Protein AF-A0A2G9T9D8-F1 (afdb_monomer)

InterPro domains:
  IPR001093 IMP dehydrogenase/GMP reductase [PF00478] (1-64)
  IPR013785 Aldolase-type TIM barrel [G3DSA:3.20.20.70] (1-67)
  IPR050139 Guanosine monophosphate reductase [PTHR43170] (2-64)

Secondary structure (DSSP, 8-state):
-EEEEE-TTSHHHHHHHHSS--TT----S-EEEEE----HHHHHHHHHHHHHHHHHHTT-S-TTTTGGG--

Nearest PDB structures (foldseek):
  2c6q-assembly1_D  TM=9.666E-01  e=1.038E-05  Homo sapiens
  6jig-assembly1_A  TM=7.996E-01  e=1.901E-01  Trypanosoma brucei brucei

Organism: Teladorsagia circumcincta (NCBI:txid45464)

Mean predicted aligned error: 9.0 Å

pLDDT: mean 80.78, std 12.75, range [49.28, 96.31]

Radius of gyration: 19.06 Å; Cα contacts (8 Å, |Δi|>4): 63; chains: 1; bounding box: 40×20×43 Å

Structure (mmCIF, N/CA/C/O backbone):
data_AF-A0A2G9T9D8-F1
#
_entry.id   AF-A0A2G9T9D8-F1
#
loop_
_atom_site.group_PDB
_atom_site.id
_atom_site.type_symbol
_atom_site.label_atom_id
_atom_site.label_alt_id
_atom_site.label_comp_id
_atom_site.label_asym_id
_atom_site.label_entity_id
_atom_site.label_seq_id
_atom_site.pdbx_PDB_ins_code
_atom_site.Cartn_x
_atom_site.Cartn_y
_atom_site.Cartn_z
_atom_site.occupancy
_atom_site.B_iso_or_equiv
_atom_site.auth_seq_id
_atom_site.auth_comp_id
_atom_site.auth_as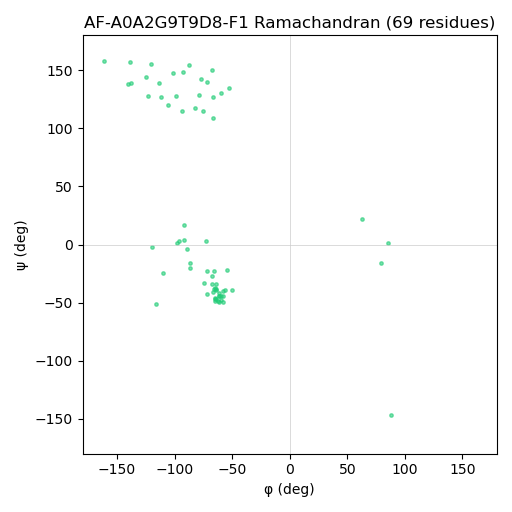ym_id
_atom_site.auth_atom_id
_atom_site.pdbx_PDB_model_num
ATOM 1 N N . ARG A 1 1 ? -4.563 -9.324 -15.552 1.00 77.00 1 ARG A N 1
ATOM 2 C CA . ARG A 1 1 ? -3.925 -8.055 -16.001 1.00 77.00 1 ARG A CA 1
ATOM 3 C C . ARG A 1 1 ? -2.809 -7.714 -15.011 1.00 77.00 1 ARG A C 1
ATOM 5 O O . ARG A 1 1 ? -3.036 -7.904 -13.824 1.00 77.00 1 ARG A O 1
ATOM 12 N N . PHE A 1 2 ? -1.642 -7.250 -15.465 1.00 88.44 2 PHE A N 1
ATOM 13 C CA . PHE A 1 2 ? -0.491 -6.903 -14.610 1.00 88.44 2 PHE A CA 1
ATOM 14 C C . PHE A 1 2 ? -0.113 -5.426 -14.785 1.00 88.44 2 PHE A C 1
ATOM 16 O O . PHE A 1 2 ? -0.417 -4.827 -15.818 1.00 88.44 2 PHE A O 1
ATOM 23 N N . LYS A 1 3 ? 0.530 -4.836 -13.777 1.00 88.81 3 LYS A N 1
ATOM 24 C CA . LYS A 1 3 ? 1.083 -3.476 -13.799 1.00 88.81 3 LYS A CA 1
ATOM 25 C C . LYS A 1 3 ? 2.566 -3.522 -13.449 1.00 88.81 3 LYS A C 1
ATOM 27 O O . LYS A 1 3 ? 2.984 -4.328 -12.623 1.00 88.81 3 LYS A O 1
ATOM 32 N N . LEU A 1 4 ? 3.350 -2.657 -14.083 1.00 90.56 4 LEU A N 1
ATOM 33 C CA . LEU A 1 4 ? 4.759 -2.482 -13.754 1.00 90.56 4 LEU A CA 1
ATOM 34 C C . LEU A 1 4 ? 4.876 -1.618 -12.495 1.00 90.56 4 LEU A C 1
ATOM 36 O O . LEU A 1 4 ? 4.300 -0.533 -12.440 1.00 90.56 4 LEU A O 1
ATOM 40 N N . PHE A 1 5 ? 5.627 -2.094 -11.513 1.00 88.88 5 PHE A N 1
ATOM 41 C CA . PHE A 1 5 ? 5.976 -1.368 -10.302 1.00 88.88 5 PHE A CA 1
ATOM 42 C C . PHE A 1 5 ? 7.495 -1.306 -10.196 1.00 88.88 5 PHE A C 1
ATOM 44 O O . PHE A 1 5 ? 8.174 -2.326 -10.307 1.00 88.88 5 PHE A O 1
ATOM 51 N N . TYR A 1 6 ? 8.039 -0.113 -10.008 1.00 89.88 6 TYR A N 1
ATOM 52 C CA . TYR A 1 6 ? 9.477 0.091 -9.947 1.00 89.88 6 TYR A CA 1
ATOM 53 C C . TYR A 1 6 ? 9.822 1.113 -8.869 1.00 89.88 6 TYR A C 1
ATOM 55 O O . TYR A 1 6 ? 9.131 2.119 -8.712 1.00 89.88 6 TYR A O 1
ATOM 63 N N . GLY A 1 7 ? 10.881 0.840 -8.107 1.00 86.31 7 GLY A N 1
ATOM 64 C CA . GLY A 1 7 ? 11.416 1.792 -7.135 1.00 86.31 7 GLY A CA 1
ATOM 65 C C . GLY A 1 7 ? 12.020 3.013 -7.831 1.00 86.31 7 GLY A C 1
ATOM 66 O O . GLY A 1 7 ? 12.545 2.900 -8.939 1.00 86.31 7 GLY A O 1
ATOM 67 N N . MET A 1 8 ? 11.985 4.180 -7.186 1.00 82.31 8 MET A N 1
ATOM 68 C CA . MET A 1 8 ? 12.504 5.421 -7.783 1.00 82.31 8 MET A CA 1
ATOM 69 C C . MET A 1 8 ? 14.026 5.409 -7.999 1.00 82.31 8 MET A C 1
ATOM 71 O O . MET A 1 8 ? 14.508 6.091 -8.896 1.00 82.31 8 MET A O 1
ATOM 75 N N . SER A 1 9 ? 14.763 4.581 -7.254 1.00 79.06 9 SER A N 1
ATOM 76 C CA . SER A 1 9 ? 16.200 4.327 -7.457 1.00 79.06 9 SER A CA 1
ATOM 77 C C . SER A 1 9 ? 16.486 3.1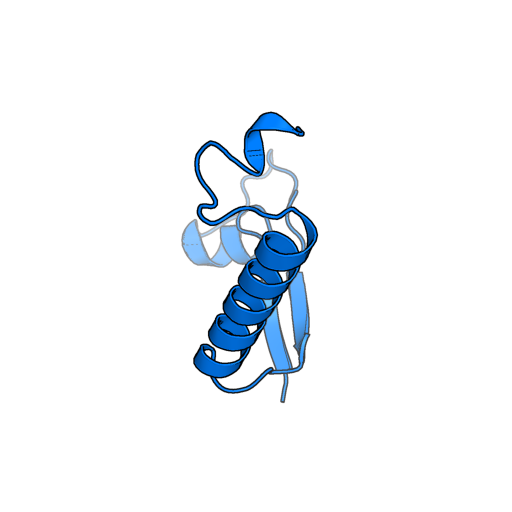34 -8.382 1.00 79.06 9 SER A C 1
ATOM 79 O O . SER A 1 9 ? 17.577 2.575 -8.336 1.00 79.06 9 SER A O 1
ATOM 81 N N . SER A 1 10 ? 15.501 2.670 -9.160 1.00 78.44 10 SER A N 1
ATOM 82 C CA . SER A 1 10 ? 15.700 1.580 -10.127 1.00 78.44 10 SER A CA 1
ATOM 83 C C . SER A 1 10 ? 16.183 2.103 -11.476 1.00 78.44 10 SER A C 1
ATOM 85 O O . SER A 1 10 ? 15.840 3.222 -11.862 1.00 78.44 10 SER A O 1
ATOM 87 N N . ASP A 1 11 ? 16.875 1.261 -12.242 1.00 79.31 11 ASP A N 1
ATOM 88 C CA . ASP A 1 11 ? 17.254 1.559 -13.633 1.00 79.31 11 ASP A CA 1
ATOM 89 C C . ASP A 1 11 ? 16.066 2.035 -14.477 1.00 79.31 11 ASP A C 1
ATOM 91 O O . ASP A 1 11 ? 16.174 2.983 -15.253 1.00 79.31 11 ASP A O 1
ATOM 95 N N . THR A 1 12 ? 14.891 1.430 -14.281 1.00 79.25 12 THR A N 1
ATOM 96 C CA . THR A 1 12 ? 13.653 1.810 -14.975 1.00 79.25 12 THR A CA 1
ATOM 97 C C . THR A 1 12 ? 13.236 3.248 -14.663 1.00 79.25 12 THR A C 1
ATOM 99 O O . THR A 1 12 ? 12.828 3.977 -15.566 1.00 79.25 12 THR A O 1
ATOM 102 N N . ALA A 1 13 ? 13.341 3.683 -13.404 1.00 79.75 13 ALA A N 1
ATOM 103 C CA . ALA A 1 13 ? 13.025 5.056 -13.008 1.00 79.75 13 ALA A CA 1
ATOM 104 C C . ALA A 1 13 ? 14.080 6.055 -13.499 1.00 79.75 13 ALA A C 1
ATOM 106 O O . ALA A 1 13 ? 13.729 7.125 -13.998 1.00 79.75 13 ALA A O 1
ATOM 107 N N .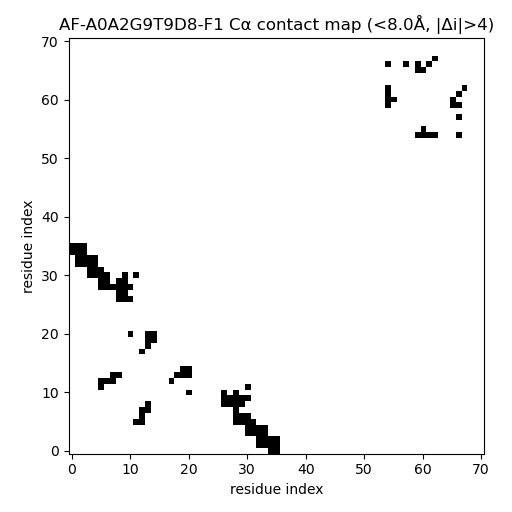 MET A 1 14 ? 15.360 5.701 -13.383 1.00 78.81 14 MET A N 1
ATOM 108 C CA . MET A 1 14 ? 16.479 6.547 -13.797 1.00 78.81 14 MET A CA 1
ATOM 109 C C . MET A 1 14 ? 16.466 6.784 -15.311 1.00 78.81 14 MET A C 1
ATOM 111 O O . MET A 1 14 ? 16.476 7.933 -15.746 1.00 78.81 14 MET A O 1
ATOM 115 N N . ASN A 1 15 ? 16.290 5.732 -16.112 1.00 77.25 15 ASN A N 1
ATOM 116 C CA . ASN A 1 15 ? 16.172 5.855 -17.566 1.00 77.25 15 ASN A CA 1
ATOM 117 C C . ASN A 1 15 ? 14.930 6.652 -17.988 1.00 77.25 15 ASN A C 1
ATOM 119 O O . ASN A 1 15 ? 14.996 7.461 -18.909 1.00 77.25 15 ASN A O 1
ATOM 123 N N . LYS A 1 16 ? 13.795 6.470 -17.300 1.00 79.00 16 LYS A N 1
ATOM 124 C CA . LYS A 1 16 ? 12.536 7.140 -17.654 1.00 79.00 16 LYS A CA 1
ATOM 125 C C . LYS A 1 16 ? 12.498 8.627 -17.292 1.00 79.00 16 LYS A C 1
ATOM 127 O O . LYS A 1 16 ? 11.833 9.389 -17.987 1.00 79.00 16 LYS A O 1
ATOM 132 N N . HIS A 1 17 ? 13.151 9.031 -16.203 1.00 78.69 17 HIS A N 1
ATOM 133 C CA . HIS A 1 17 ? 13.053 10.399 -15.679 1.00 78.69 17 HIS A CA 1
ATOM 134 C C . HIS A 1 17 ? 14.333 11.230 -15.834 1.00 78.69 17 HIS A C 1
ATOM 136 O O . HIS A 1 17 ? 14.235 12.451 -15.867 1.00 78.69 17 HIS A O 1
ATOM 142 N N . HIS A 1 18 ? 15.507 10.601 -15.938 1.00 67.25 18 HIS A N 1
ATOM 143 C CA . HIS A 1 18 ? 16.806 11.287 -15.999 1.00 67.25 18 HIS A CA 1
ATOM 144 C C . HIS A 1 18 ? 17.587 11.006 -17.293 1.00 67.25 18 HIS A C 1
ATOM 146 O O . HIS A 1 18 ? 18.653 11.576 -17.493 1.00 67.25 18 HIS A O 1
ATOM 152 N N . GLY A 1 19 ? 17.064 10.162 -18.190 1.00 64.81 19 GLY A N 1
ATOM 153 C CA . GLY A 1 19 ? 17.643 9.910 -19.515 1.00 64.81 19 GLY A CA 1
ATOM 154 C C . GLY A 1 19 ? 18.839 8.952 -19.536 1.00 64.81 19 GLY A C 1
ATOM 155 O O . GLY A 1 19 ? 19.151 8.415 -20.594 1.00 64.81 19 GLY A O 1
ATOM 156 N N . SER A 1 20 ? 19.469 8.681 -18.392 1.00 61.09 20 SER A N 1
ATOM 157 C CA . SER A 1 20 ? 20.469 7.624 -18.231 1.00 61.09 20 SER A CA 1
ATOM 158 C C . SER A 1 20 ? 20.674 7.261 -16.759 1.00 61.09 20 SER A C 1
ATOM 160 O O . SER A 1 20 ? 20.385 8.040 -15.846 1.00 61.09 20 SER A O 1
ATOM 162 N N . VAL A 1 21 ? 21.192 6.056 -16.525 1.00 61.59 21 VAL A N 1
ATOM 163 C CA . VAL A 1 21 ? 21.816 5.686 -15.253 1.00 61.59 21 VAL A CA 1
ATOM 164 C C . VAL A 1 21 ? 23.244 6.217 -15.301 1.00 61.59 21 VAL A C 1
ATOM 166 O O . VAL A 1 21 ? 24.011 5.833 -16.181 1.00 61.59 21 VAL A O 1
ATOM 169 N N . ALA A 1 22 ? 23.601 7.142 -14.409 1.00 62.28 22 ALA A N 1
ATOM 170 C CA . ALA A 1 22 ? 24.981 7.608 -14.328 1.00 62.28 22 ALA A CA 1
ATOM 171 C C . ALA A 1 22 ? 25.895 6.413 -14.002 1.00 62.28 22 ALA A C 1
ATOM 173 O O . ALA A 1 22 ? 25.603 5.692 -13.053 1.00 62.28 22 ALA A O 1
ATOM 174 N N . GLU A 1 23 ? 26.988 6.210 -14.747 1.00 58.25 23 GLU A N 1
ATOM 175 C CA . GLU A 1 23 ? 27.854 5.013 -14.636 1.00 58.25 23 GLU A CA 1
ATOM 176 C C . GLU A 1 23 ? 28.380 4.735 -13.217 1.00 58.25 23 GLU A C 1
ATOM 178 O O . GLU A 1 23 ? 28.720 3.602 -12.889 1.00 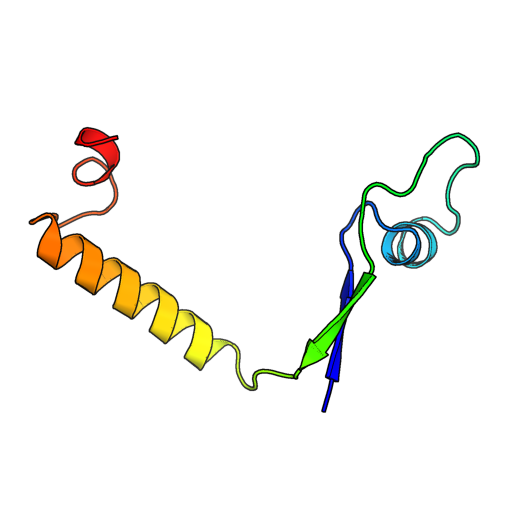58.25 23 GLU A O 1
ATOM 183 N N . TYR A 1 24 ? 28.423 5.752 -12.353 1.00 62.56 24 TYR A N 1
ATOM 184 C CA . TYR A 1 24 ? 28.867 5.631 -10.963 1.00 62.56 24 TYR A CA 1
ATOM 185 C C . TYR A 1 24 ? 27.746 5.288 -9.962 1.00 62.56 24 TYR A C 1
ATOM 187 O O . TYR A 1 24 ? 28.023 5.140 -8.771 1.00 62.56 24 TYR A O 1
ATOM 195 N N . ARG A 1 25 ? 26.479 5.198 -10.391 1.00 61.22 25 ARG A N 1
ATOM 196 C CA . ARG A 1 25 ? 25.335 4.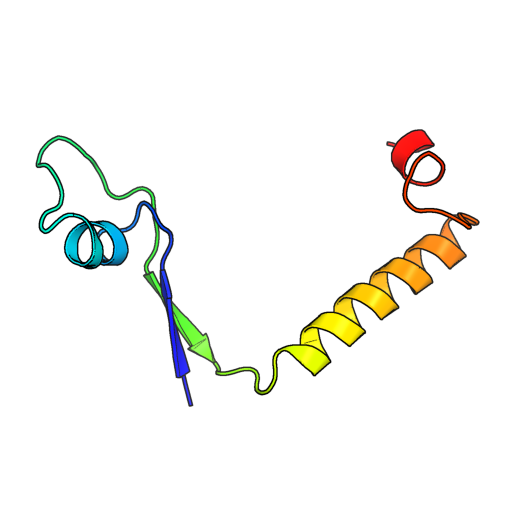843 -9.535 1.00 61.22 25 ARG A CA 1
ATOM 197 C C . ARG A 1 25 ? 24.877 3.417 -9.816 1.00 61.22 25 ARG A C 1
ATOM 199 O O . ARG A 1 25 ? 24.426 3.109 -10.913 1.00 61.22 25 ARG A O 1
ATOM 206 N N . ALA A 1 26 ? 24.921 2.570 -8.793 1.00 64.69 26 ALA A N 1
ATOM 207 C CA . ALA A 1 26 ? 24.268 1.269 -8.828 1.00 64.69 26 ALA A CA 1
ATOM 208 C C . ALA A 1 26 ? 22.750 1.425 -8.622 1.00 64.69 26 ALA A C 1
ATOM 210 O O . ALA A 1 26 ? 22.305 2.246 -7.818 1.00 64.69 26 ALA A O 1
ATOM 211 N N . SER A 1 27 ? 21.949 0.625 -9.329 1.00 6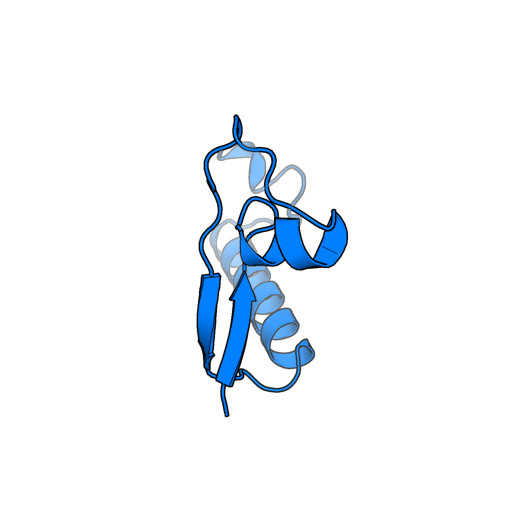9.06 27 SER A N 1
ATOM 212 C CA . SER A 1 27 ? 20.503 0.549 -9.101 1.00 69.06 27 SER A CA 1
ATOM 213 C C . SER A 1 27 ? 20.202 -0.062 -7.737 1.00 69.06 27 SER A C 1
ATOM 215 O O . SER A 1 27 ? 20.336 -1.268 -7.541 1.00 69.06 27 SER A O 1
ATOM 217 N N . GLU A 1 28 ? 19.735 0.760 -6.804 1.00 77.50 28 GLU A N 1
ATOM 218 C CA . GLU A 1 28 ? 19.260 0.310 -5.488 1.00 77.50 28 GLU A CA 1
ATOM 219 C C . GLU A 1 28 ? 17.774 -0.090 -5.517 1.00 77.50 28 GLU A C 1
ATOM 221 O O . GLU A 1 28 ? 17.266 -0.755 -4.614 1.00 77.50 28 GLU A O 1
ATOM 226 N N . GLY A 1 29 ? 17.047 0.319 -6.561 1.00 76.81 29 GLY A N 1
ATOM 227 C CA . GLY A 1 29 ? 15.635 0.009 -6.742 1.00 76.81 29 GLY A CA 1
ATOM 228 C C . GLY A 1 29 ? 15.398 -1.253 -7.572 1.00 76.81 29 GLY A C 1
ATOM 229 O O . GLY A 1 29 ? 16.121 -1.554 -8.517 1.00 76.81 29 GLY A O 1
ATOM 230 N N . LYS A 1 30 ? 14.304 -1.960 -7.276 1.00 83.06 30 LYS A N 1
ATOM 231 C CA . LYS A 1 30 ? 13.845 -3.130 -8.040 1.00 83.06 30 LYS A CA 1
ATOM 232 C C . LYS A 1 30 ? 12.685 -2.763 -8.965 1.00 83.06 30 LYS A C 1
ATOM 234 O O . LYS A 1 30 ? 11.853 -1.927 -8.615 1.00 83.06 30 LYS A O 1
ATOM 239 N N . THR A 1 31 ? 12.602 -3.432 -10.112 1.00 87.62 31 THR A N 1
ATOM 240 C CA . THR A 1 31 ? 11.442 -3.397 -11.015 1.00 87.62 31 THR A CA 1
ATOM 241 C C . THR A 1 31 ? 10.758 -4.758 -11.013 1.00 87.62 31 THR A C 1
ATOM 243 O O . THR A 1 31 ? 11.413 -5.777 -11.216 1.00 87.62 31 THR A O 1
ATOM 246 N N . ILE A 1 32 ? 9.451 -4.789 -10.760 1.00 90.62 32 ILE A N 1
ATOM 247 C CA . ILE A 1 32 ? 8.636 -6.007 -10.726 1.00 90.62 32 ILE A CA 1
ATOM 248 C C . ILE A 1 32 ? 7.282 -5.784 -11.402 1.00 90.62 32 ILE A C 1
ATOM 250 O O . ILE A 1 32 ? 6.778 -4.666 -11.485 1.00 90.62 32 ILE A O 1
ATOM 254 N N . THR A 1 33 ? 6.658 -6.863 -11.862 1.00 90.44 33 THR A N 1
ATOM 255 C CA . THR A 1 33 ? 5.273 -6.848 -12.335 1.00 90.44 33 THR A CA 1
ATOM 256 C C . THR A 1 33 ? 4.350 -7.352 -11.233 1.00 90.44 33 THR A C 1
ATOM 258 O O . THR A 1 33 ? 4.562 -8.411 -10.649 1.00 90.44 33 THR A O 1
ATOM 261 N N . ILE A 1 34 ? 3.317 -6.573 -10.927 1.00 91.56 34 ILE A N 1
ATOM 262 C CA . ILE A 1 34 ? 2.352 -6.875 -9.868 1.00 91.56 34 ILE A CA 1
ATOM 263 C C . ILE A 1 34 ? 0.988 -7.138 -10.515 1.00 91.56 34 ILE A C 1
ATOM 265 O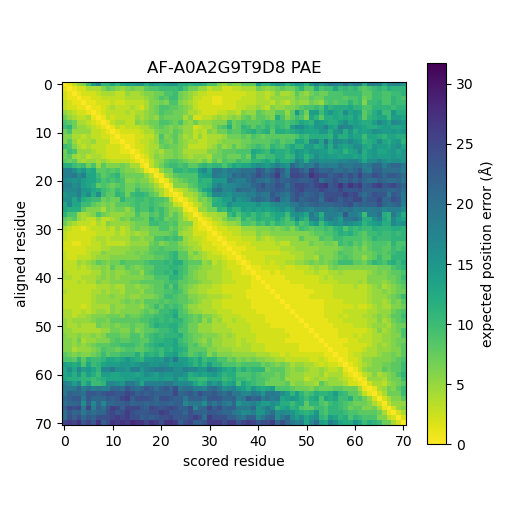 O . ILE A 1 34 ? 0.614 -6.429 -11.459 1.00 91.56 34 ILE A O 1
ATOM 269 N N . PRO A 1 35 ? 0.221 -8.142 -10.051 1.00 94.50 35 PRO A N 1
ATOM 270 C CA . PRO A 1 35 ? -1.169 -8.309 -10.456 1.00 94.50 35 PRO A CA 1
ATOM 271 C C . PRO A 1 35 ? -1.959 -7.014 -10.249 1.00 94.50 35 PRO A C 1
ATOM 273 O O . PRO A 1 35 ? -1.838 -6.352 -9.218 1.00 94.50 35 PRO A O 1
ATOM 276 N N . TYR A 1 36 ? -2.761 -6.630 -11.239 1.00 92.50 36 TYR A N 1
ATOM 277 C CA . TYR A 1 36 ? -3.603 -5.445 -11.125 1.00 92.50 36 TYR A CA 1
ATOM 278 C C . TYR A 1 36 ? -4.684 -5.666 -10.061 1.00 92.50 36 TYR A C 1
ATOM 280 O O . TYR A 1 36 ? -5.416 -6.650 -10.137 1.00 92.50 36 TYR A O 1
ATOM 288 N N . ARG A 1 37 ? -4.776 -4.742 -9.099 1.00 91.06 37 ARG A N 1
ATOM 289 C CA . ARG A 1 37 ? -5.647 -4.858 -7.918 1.00 91.06 37 ARG A CA 1
ATOM 290 C C . ARG A 1 37 ? -7.008 -4.163 -8.040 1.00 91.06 37 ARG A C 1
ATOM 292 O O . ARG A 1 37 ? -7.763 -4.201 -7.087 1.00 91.06 37 ARG A O 1
ATOM 299 N N . GLY A 1 38 ? -7.337 -3.563 -9.186 1.00 92.12 38 GLY A N 1
ATOM 300 C CA . GLY A 1 38 ? -8.611 -2.853 -9.360 1.00 92.12 38 GLY A CA 1
ATOM 301 C C . GLY A 1 38 ? -8.552 -1.382 -8.940 1.00 92.12 38 GLY A C 1
ATOM 302 O O . GLY A 1 38 ? -7.528 -0.722 -9.156 1.00 92.12 38 GLY A O 1
ATOM 303 N N . ASP A 1 39 ? -9.668 -0.865 -8.422 1.00 93.94 39 ASP A N 1
ATOM 304 C CA . ASP A 1 39 ? -9.803 0.513 -7.940 1.00 93.94 39 ASP A CA 1
ATOM 305 C C . ASP A 1 39 ? -9.025 0.704 -6.624 1.00 93.94 39 ASP A C 1
ATOM 307 O O . ASP A 1 39 ? -9.009 -0.156 -5.743 1.00 93.94 39 ASP A O 1
ATOM 311 N N . VAL A 1 40 ? -8.365 1.852 -6.484 1.00 94.62 40 VAL A N 1
ATOM 312 C CA . VAL A 1 40 ? -7.600 2.200 -5.283 1.00 94.62 40 VAL A CA 1
ATOM 313 C C . VAL A 1 40 ? -8.497 2.407 -4.057 1.00 94.62 40 VAL A C 1
ATOM 315 O O . VAL A 1 40 ? -8.050 2.167 -2.936 1.00 94.62 40 VAL A O 1
ATOM 318 N N . ASN A 1 41 ? -9.759 2.806 -4.251 1.00 96.00 41 ASN A N 1
ATOM 319 C CA . ASN A 1 41 ? -10.706 3.077 -3.170 1.00 96.00 41 ASN A CA 1
ATOM 320 C C . ASN A 1 41 ? -10.915 1.854 -2.268 1.00 96.00 41 ASN A C 1
ATOM 322 O O . ASN A 1 41 ? -10.924 1.994 -1.047 1.00 96.00 41 ASN A O 1
ATOM 326 N N . GLU A 1 42 ? -10.998 0.654 -2.847 1.00 94.06 42 GLU A N 1
ATOM 327 C CA . GLU A 1 42 ? -11.143 -0.596 -2.088 1.00 94.06 42 GLU A CA 1
ATOM 328 C C . GLU A 1 42 ? -9.946 -0.828 -1.159 1.00 94.06 42 GLU A C 1
ATOM 330 O O . GLU A 1 42 ? -10.113 -1.112 0.026 1.00 94.06 42 GLU A O 1
ATOM 335 N N . THR A 1 43 ? -8.728 -0.613 -1.669 1.00 94.50 43 THR A N 1
ATOM 336 C CA . THR A 1 43 ? -7.496 -0.754 -0.875 1.00 94.50 43 THR A CA 1
ATOM 337 C C . THR A 1 43 ? -7.420 0.299 0.235 1.00 94.50 43 THR A C 1
ATOM 339 O O . THR A 1 43 ? -6.979 0.003 1.344 1.00 94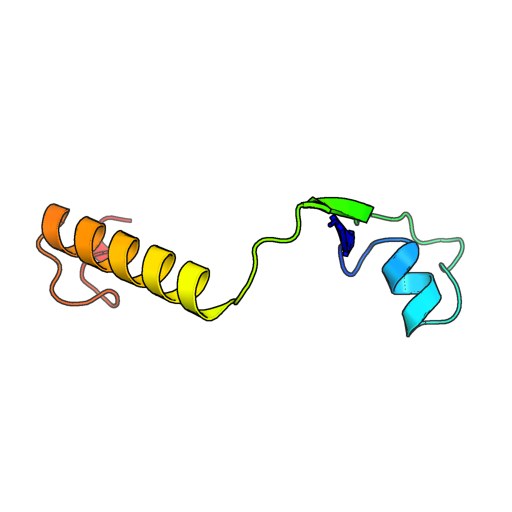.50 43 THR A O 1
ATOM 342 N N . ILE A 1 44 ? -7.864 1.532 -0.033 1.00 96.31 44 ILE A N 1
ATOM 343 C CA . ILE A 1 44 ? -7.900 2.602 0.974 1.00 96.31 44 ILE A CA 1
ATOM 344 C C . ILE A 1 44 ? -8.880 2.249 2.098 1.00 96.31 44 ILE A C 1
ATOM 346 O O . ILE A 1 44 ? -8.536 2.395 3.272 1.00 96.31 44 ILE A O 1
ATOM 350 N N . PHE A 1 45 ? -10.084 1.774 1.768 1.00 96.06 45 PHE A N 1
ATOM 351 C CA . PHE A 1 45 ? -11.067 1.390 2.781 1.00 96.06 45 PHE A CA 1
ATOM 352 C C . PHE A 1 45 ? -10.603 0.207 3.629 1.00 96.06 45 PHE A C 1
ATOM 354 O O . PHE A 1 45 ? -10.806 0.248 4.842 1.00 96.06 45 PHE A O 1
ATOM 361 N N . ASP A 1 46 ? -9.931 -0.779 3.032 1.00 95.44 46 ASP A N 1
ATOM 362 C CA . ASP A 1 46 ? -9.350 -1.914 3.756 1.00 95.44 46 ASP A CA 1
ATOM 363 C C . ASP A 1 46 ? -8.289 -1.455 4.772 1.00 95.44 46 ASP A C 1
ATOM 365 O O . ASP A 1 46 ? -8.390 -1.744 5.965 1.00 95.44 46 ASP A O 1
ATOM 369 N N . ILE A 1 47 ? -7.342 -0.608 4.346 1.00 95.62 47 ILE A N 1
ATOM 370 C CA . ILE A 1 47 ? -6.315 -0.038 5.235 1.00 95.62 47 ILE A CA 1
ATOM 371 C C . ILE A 1 47 ? -6.956 0.768 6.373 1.00 95.62 47 ILE A C 1
ATOM 373 O O . ILE A 1 47 ? -6.610 0.592 7.543 1.00 95.62 47 ILE A O 1
ATOM 377 N N . LEU A 1 48 ? -7.906 1.655 6.059 1.00 94.31 48 LEU A N 1
ATOM 378 C CA . LEU A 1 48 ? -8.570 2.479 7.071 1.00 94.31 48 LEU A CA 1
ATOM 379 C C . LEU A 1 48 ? -9.445 1.643 8.020 1.00 94.31 48 LEU A C 1
ATOM 381 O O . LEU A 1 48 ? -9.565 1.983 9.197 1.00 94.31 48 LEU A O 1
ATOM 385 N N . GLY A 1 49 ? -10.074 0.575 7.530 1.00 94.44 49 GLY A N 1
ATOM 386 C CA . GLY A 1 49 ? -10.829 -0.384 8.336 1.00 94.44 49 GLY A CA 1
ATOM 387 C C . GLY A 1 49 ? -9.922 -1.148 9.299 1.00 94.44 49 GLY A C 1
ATOM 388 O O . GLY A 1 49 ? -10.190 -1.169 10.501 1.00 94.44 49 GLY A O 1
ATOM 389 N N . GLY A 1 50 ? -8.805 -1.680 8.796 1.00 94.06 50 GLY A N 1
ATOM 390 C CA . GLY A 1 50 ? -7.800 -2.384 9.592 1.00 94.06 50 GLY A CA 1
ATOM 391 C C . GLY A 1 50 ? -7.200 -1.508 10.692 1.00 94.06 50 GLY A C 1
ATOM 392 O O . GLY A 1 50 ? -7.135 -1.926 11.846 1.00 94.06 50 GLY A O 1
ATOM 393 N N . ILE A 1 51 ? -6.859 -0.253 10.377 1.00 92.12 51 ILE A N 1
ATOM 394 C CA . ILE A 1 51 ? -6.363 0.704 11.376 1.00 92.12 51 ILE A CA 1
ATOM 395 C C . ILE A 1 51 ? -7.415 0.966 12.464 1.00 92.12 51 ILE A C 1
ATOM 397 O O . ILE A 1 51 ? -7.080 0.947 13.644 1.00 92.12 51 ILE A O 1
ATOM 401 N N . ARG A 1 52 ? -8.693 1.171 12.112 1.00 90.62 52 ARG A N 1
ATOM 402 C CA . ARG A 1 52 ? -9.767 1.377 13.108 1.00 90.62 52 ARG A CA 1
ATOM 403 C C . ARG A 1 52 ? -10.006 0.144 13.979 1.00 90.62 52 ARG A C 1
ATOM 405 O O . ARG A 1 52 ? -10.264 0.284 15.174 1.00 90.62 52 ARG A O 1
ATOM 412 N N . SER A 1 53 ? -9.904 -1.050 13.400 1.00 92.06 53 SER A N 1
ATOM 413 C CA . SER A 1 53 ? -9.972 -2.301 14.154 1.00 92.06 53 SER A CA 1
ATOM 414 C C . SER A 1 53 ? -8.818 -2.393 15.155 1.00 92.06 53 SER A C 1
ATOM 416 O O . SER A 1 53 ? -9.064 -2.578 16.344 1.00 92.06 53 SER A O 1
ATOM 418 N N . ALA A 1 54 ? -7.580 -2.136 14.718 1.00 90.75 54 ALA A N 1
ATOM 419 C CA . ALA A 1 54 ? -6.412 -2.093 15.597 1.00 90.75 54 ALA A CA 1
ATOM 420 C C . ALA A 1 54 ? -6.566 -1.055 16.725 1.00 90.75 54 ALA A C 1
ATOM 422 O O . ALA A 1 54 ? -6.337 -1.386 17.885 1.00 90.75 54 ALA A O 1
ATOM 423 N N . CYS A 1 55 ? -7.046 0.156 16.414 1.00 87.94 55 CYS A N 1
ATOM 424 C CA . CYS A 1 55 ? -7.376 1.180 17.411 1.00 87.94 55 CYS A CA 1
ATOM 425 C C . CYS A 1 55 ? -8.383 0.673 18.459 1.00 87.94 55 CYS A C 1
ATOM 427 O O . CYS A 1 55 ? -8.256 0.979 19.641 1.00 87.94 55 CYS A O 1
ATOM 429 N N . THR A 1 56 ? -9.377 -0.114 18.036 1.00 87.00 56 THR A N 1
ATOM 430 C CA . THR A 1 56 ? -10.379 -0.694 18.943 1.00 87.00 56 THR A CA 1
ATOM 431 C C . THR A 1 56 ? -9.732 -1.705 19.893 1.00 87.00 56 THR A C 1
ATOM 433 O O . THR A 1 56 ? -10.017 -1.681 21.087 1.00 87.00 56 THR A O 1
ATOM 436 N N . TYR A 1 57 ? -8.808 -2.539 19.398 1.00 86.38 57 TYR A N 1
ATOM 437 C CA . TYR A 1 57 ? -8.058 -3.490 20.228 1.00 86.38 57 TYR A CA 1
ATOM 438 C C . TYR A 1 57 ? -7.159 -2.811 21.265 1.00 86.38 57 TYR A C 1
ATOM 440 O O . TYR A 1 57 ? -6.994 -3.335 22.363 1.00 86.38 57 TYR A O 1
ATOM 448 N N . THR A 1 58 ? -6.595 -1.646 20.945 1.00 86.19 58 THR A N 1
ATOM 449 C CA . THR A 1 58 ? -5.735 -0.887 21.866 1.00 86.19 58 THR A CA 1
ATOM 450 C C . THR A 1 58 ? -6.501 0.132 22.713 1.00 86.19 58 THR A C 1
ATOM 452 O O . THR A 1 58 ? -5.880 0.897 23.449 1.00 86.19 58 THR A O 1
ATOM 455 N N . GLY A 1 59 ? -7.836 0.194 22.604 1.00 83.31 59 GLY A N 1
ATOM 456 C CA . GLY A 1 59 ? -8.665 1.179 23.312 1.00 83.31 59 GLY A CA 1
ATOM 457 C C . GLY A 1 59 ? -8.372 2.632 22.920 1.00 83.31 59 GLY A C 1
ATOM 458 O O . GLY A 1 59 ? -8.632 3.548 23.696 1.00 83.31 59 GLY A O 1
ATOM 459 N N . SER A 1 60 ? -7.793 2.850 21.738 1.00 83.81 60 SER A N 1
ATOM 460 C CA . SER A 1 60 ? -7.379 4.164 21.254 1.00 83.81 60 SER A CA 1
ATOM 461 C C . SER A 1 60 ? -8.486 4.804 20.410 1.00 83.81 60 SER A C 1
ATOM 463 O O . SER A 1 60 ? -8.808 4.337 19.322 1.00 83.81 60 SER A O 1
ATOM 465 N N . ALA A 1 61 ? -9.056 5.912 20.873 1.00 81.31 61 ALA A N 1
ATOM 466 C CA . ALA A 1 61 ? -9.954 6.765 20.104 1.00 81.31 61 ALA A CA 1
ATOM 467 C C . ALA A 1 61 ? -9.224 7.560 19.004 1.00 81.31 61 ALA A C 1
ATOM 469 O O . ALA A 1 61 ? -9.854 8.001 18.038 1.00 81.31 61 ALA A O 1
ATOM 470 N N . LYS A 1 62 ? -7.906 7.783 19.136 1.00 80.62 62 LYS A N 1
ATOM 471 C CA . LYS A 1 62 ? -7.107 8.573 18.183 1.00 80.62 62 LYS A CA 1
ATOM 472 C C . LYS A 1 62 ? -5.750 7.933 17.892 1.00 80.62 62 LYS A C 1
ATOM 474 O O . LYS A 1 62 ? -5.032 7.515 18.788 1.00 80.62 62 LYS A O 1
ATOM 479 N N . LEU A 1 63 ? -5.330 7.968 16.624 1.00 76.56 63 LEU A N 1
ATOM 480 C CA . LEU A 1 63 ? -3.975 7.559 16.216 1.00 76.56 63 LEU A CA 1
ATOM 481 C C . LEU A 1 63 ? -2.891 8.374 16.934 1.00 76.56 63 LEU A C 1
ATOM 483 O O . LEU A 1 63 ? -1.937 7.830 17.490 1.00 76.56 63 LEU A O 1
ATOM 487 N N . LYS A 1 64 ? -3.042 9.702 16.926 1.00 71.69 64 LYS A N 1
ATOM 488 C CA . LYS A 1 64 ? -2.068 10.616 17.520 1.00 71.69 64 LYS A CA 1
ATOM 489 C C . LYS A 1 64 ? -2.192 10.594 19.041 1.00 71.69 64 LYS A C 1
ATOM 491 O O . LYS A 1 64 ? -3.186 11.061 19.587 1.00 71.69 64 LYS A O 1
ATOM 496 N N . GLY A 1 65 ? -1.138 10.121 19.700 1.00 60.03 65 GLY A N 1
ATOM 497 C CA . GLY A 1 65 ? -0.971 10.218 21.148 1.00 60.03 65 GLY A CA 1
ATOM 498 C C . GLY A 1 65 ? -1.624 9.110 21.974 1.00 60.03 65 GLY A C 1
ATOM 499 O O . GLY A 1 65 ? -1.501 9.172 23.191 1.00 60.03 65 GLY A O 1
ATOM 500 N N . GLU A 1 66 ? -2.281 8.117 21.374 1.00 60.06 66 GLU A N 1
ATOM 501 C CA . GLU A 1 66 ? -2.769 6.939 22.114 1.00 60.06 66 GLU A CA 1
ATOM 502 C C . GLU A 1 66 ? -2.071 5.670 21.635 1.00 60.06 66 GLU A C 1
ATOM 504 O O . GLU A 1 66 ? -1.420 5.024 22.445 1.00 60.06 66 GLU A O 1
ATOM 509 N N . ILE A 1 67 ? -2.041 5.394 20.326 1.00 62.16 67 ILE A N 1
ATOM 510 C CA . ILE A 1 67 ? -1.233 4.279 19.794 1.00 62.16 67 ILE A CA 1
ATOM 511 C C . ILE A 1 67 ? 0.266 4.542 20.005 1.00 62.16 67 ILE A C 1
ATOM 513 O O . ILE A 1 67 ? 0.983 3.692 20.522 1.00 62.16 67 ILE A O 1
ATOM 517 N N . GLY A 1 68 ? 0.735 5.752 19.685 1.00 59.28 68 GLY A N 1
ATOM 518 C CA . GLY A 1 68 ? 2.151 6.123 19.821 1.00 59.28 68 GLY A CA 1
ATOM 519 C C . GLY A 1 68 ? 2.649 6.321 21.258 1.00 59.28 68 GLY A C 1
ATOM 520 O O . GLY A 1 68 ? 3.783 6.739 21.427 1.00 59.28 68 GLY A O 1
ATOM 521 N N . LYS A 1 69 ? 1.816 6.091 22.287 1.00 57.16 69 LYS A N 1
ATOM 522 C CA . LYS A 1 69 ? 2.274 6.018 23.690 1.00 57.16 69 LYS A CA 1
ATOM 523 C C . LYS A 1 69 ? 2.753 4.619 24.081 1.00 57.16 69 LYS A C 1
ATOM 525 O O . LYS A 1 69 ? 3.448 4.487 25.080 1.00 57.16 69 LYS A O 1
ATOM 530 N N . TYR A 1 70 ? 2.342 3.597 23.329 1.00 55.69 70 TYR A N 1
ATOM 531 C CA . TYR A 1 70 ? 2.721 2.2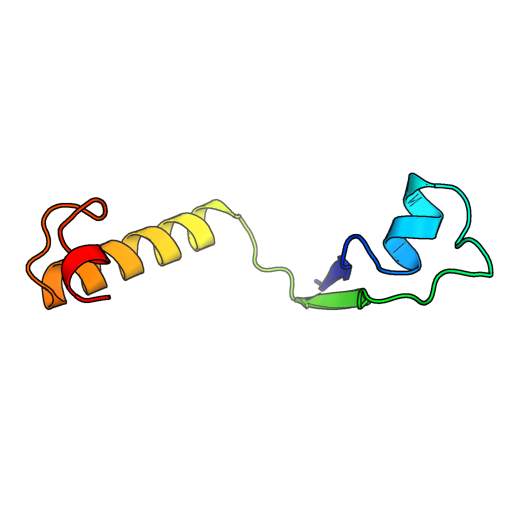00 23.553 1.00 55.69 70 TYR A CA 1
ATOM 532 C C . TYR A 1 70 ? 3.878 1.746 22.647 1.00 55.69 70 TYR A C 1
ATOM 534 O O . TYR A 1 70 ? 4.247 0.575 22.685 1.00 55.69 70 TYR A O 1
ATOM 542 N N . THR A 1 71 ? 4.414 2.643 21.812 1.00 49.28 71 THR A N 1
ATOM 543 C CA . THR A 1 71 ? 5.633 2.450 21.004 1.00 49.28 71 THR A CA 1
ATOM 544 C C . THR A 1 71 ? 6.755 3.286 21.595 1.00 49.28 71 THR A C 1
ATOM 546 O O . THR A 1 71 ? 7.894 2.778 21.641 1.00 49.28 71 THR A O 1
#

Foldseek 3Di:
DKDKDKDCLAQVNCCVPVVGDDPPRDRPMDIDIGPDDPDVVVVVVVVVVVVVVVCVVQVHPDPPPRVVVVD

Solvent-accessible surface area (backbone atoms only — not comparable to full-atom values): 4378 Å² total; per-residue (Å²): 113,72,40,85,46,63,33,77,54,8,59,70,38,27,42,72,75,66,73,48,68,57,93,89,58,79,65,81,25,58,76,49,78,39,76,61,81,77,66,66,65,62,58,51,52,51,53,56,48,51,51,54,51,52,27,59,77,68,72,30,94,41,71,81,76,46,55,66,70,79,108

Sequence (71 aa):
RFKLFYGMSSDTAMNKHHGSVAEYRASEGKTITIPYRGDVNETIFDILGGIRSACTYTGSAKLKGEIGKYT